Protein AF-A0A1M7J4L7-F1 (afdb_monomer_lite)

Organism: NCBI:txid1120996

pLDDT: mean 82.14, std 18.17, range [40.28, 96.0]

Secondary structure (DSSP, 8-state):
----TT------TTTPPPHHHHHHHHH-HHHHHHHHHS-HHHHHHHHHHHHT-SSHHHHHHHHHHHHHHHHTTTT-

Sequence (76 aa):
MSNVGGVTMSFTDNGELPVGFGMSLALDMKAMANFSALTDGKKEELVNYIKNSTTGYEAKERITEVVNRLHNDSFF

Foldseek 3Di:
DDDDPDDPQDDDPPPDARPLLVVLLVVPVQLVVLLVPDDPVVVVVLSVQLVPDPDPVSSNVSSVVSSVCSNVVVPD

Radius of gyration: 12.46 Å; chains: 1; bounding box: 37×22×24 Å

Structure (mmCIF, N/CA/C/O backbone):
data_AF-A0A1M7J4L7-F1
#
_entry.id   AF-A0A1M7J4L7-F1
#
loop_
_atom_site.group_PDB
_atom_site.id
_atom_site.type_symbol
_atom_site.label_atom_id
_atom_site.label_alt_id
_atom_site.label_comp_id
_atom_site.label_asym_id
_atom_site.label_entity_id
_atom_site.label_seq_id
_atom_site.pdbx_PDB_ins_code
_atom_site.Cartn_x
_atom_site.Cartn_y
_atom_site.Cartn_z
_atom_site.occupancy
_atom_site.B_iso_or_equiv
_atom_site.auth_seq_id
_atom_site.auth_comp_id
_atom_site.auth_asym_id
_atom_site.auth_atom_id
_atom_site.pdbx_PDB_model_num
ATOM 1 N N . MET A 1 1 ? -23.041 -7.335 5.432 1.00 48.03 1 MET A N 1
ATOM 2 C CA . MET A 1 1 ? -23.348 -5.891 5.350 1.00 48.03 1 MET A CA 1
ATOM 3 C C . MET A 1 1 ? -23.031 -5.280 6.706 1.00 48.03 1 MET A C 1
ATOM 5 O O . MET A 1 1 ? -23.832 -5.432 7.617 1.00 48.03 1 MET A O 1
ATOM 9 N N . SER A 1 2 ? -21.852 -4.680 6.874 1.00 43.47 2 SER A N 1
ATOM 10 C CA . SER A 1 2 ? -21.480 -4.009 8.127 1.00 43.47 2 SER A CA 1
ATOM 11 C C . SER A 1 2 ? -21.484 -2.507 7.886 1.00 43.47 2 SER A C 1
ATOM 13 O O . SER A 1 2 ? -20.753 -2.010 7.035 1.00 43.47 2 SER A O 1
ATOM 15 N N . ASN A 1 3 ? -22.373 -1.816 8.595 1.00 49.50 3 ASN A N 1
ATOM 16 C CA . ASN A 1 3 ? -22.574 -0.377 8.521 1.00 49.50 3 ASN A CA 1
ATOM 17 C C . ASN A 1 3 ? -21.694 0.289 9.588 1.00 49.50 3 ASN A C 1
ATOM 19 O O . ASN A 1 3 ? -21.934 0.105 10.780 1.00 49.50 3 ASN A O 1
ATOM 23 N N . VAL A 1 4 ? -20.679 1.043 9.164 1.00 54.97 4 VAL A N 1
ATOM 24 C CA . VAL A 1 4 ? -19.905 1.948 10.024 1.00 54.97 4 VAL A CA 1
ATOM 25 C C . VAL A 1 4 ? -20.034 3.341 9.417 1.00 54.97 4 VAL A C 1
ATOM 27 O O . VAL A 1 4 ? -19.870 3.514 8.212 1.00 54.97 4 VAL A O 1
ATOM 30 N N . GLY A 1 5 ? -20.427 4.306 10.246 1.00 51.06 5 GLY A N 1
ATOM 31 C CA . GLY A 1 5 ? -20.947 5.605 9.832 1.00 51.06 5 GLY A CA 1
ATOM 32 C C . GLY A 1 5 ? -20.121 6.359 8.783 1.00 51.06 5 GLY A C 1
ATOM 33 O O . GLY A 1 5 ? -18.906 6.499 8.886 1.00 51.06 5 GLY A O 1
ATOM 34 N N . GLY A 1 6 ? -20.840 6.922 7.810 1.00 52.66 6 GLY A N 1
ATOM 35 C CA . GLY A 1 6 ? -20.444 8.132 7.084 1.00 52.66 6 GLY A CA 1
ATOM 36 C C . GLY A 1 6 ? -19.575 7.966 5.839 1.00 52.66 6 GLY A C 1
ATOM 37 O O . GLY A 1 6 ? -19.490 8.913 5.065 1.00 52.66 6 GLY A O 1
ATOM 38 N N . VAL A 1 7 ? -18.981 6.799 5.587 1.00 46.75 7 VAL A N 1
ATOM 39 C CA . VAL A 1 7 ? -18.260 6.537 4.331 1.00 46.75 7 VAL A CA 1
ATOM 40 C C . VAL A 1 7 ? -18.616 5.136 3.856 1.00 46.75 7 VAL A C 1
ATOM 42 O O . VAL A 1 7 ? -18.132 4.145 4.397 1.00 46.75 7 VAL A O 1
ATOM 45 N N . THR A 1 8 ? -19.478 5.025 2.846 1.00 47.34 8 THR A N 1
ATOM 46 C CA . THR A 1 8 ? -19.685 3.755 2.144 1.00 47.34 8 THR A CA 1
ATOM 47 C C . THR A 1 8 ? -18.412 3.424 1.372 1.00 47.34 8 THR A C 1
ATOM 49 O O . THR A 1 8 ? -18.235 3.847 0.231 1.00 47.34 8 THR A O 1
ATOM 52 N N . MET A 1 9 ? -17.495 2.693 2.004 1.00 53.69 9 MET A N 1
ATOM 53 C CA . MET A 1 9 ? -16.396 2.050 1.298 1.00 53.69 9 MET A CA 1
ATOM 54 C C . MET A 1 9 ? -16.992 0.871 0.526 1.00 53.69 9 MET A C 1
ATOM 56 O O . MET A 1 9 ? -17.301 -0.173 1.096 1.00 53.69 9 MET A O 1
ATOM 60 N N . SER A 1 10 ? -17.248 1.090 -0.763 1.00 50.59 10 SER A N 1
ATOM 61 C CA . SER A 1 10 ? -17.727 0.048 -1.665 1.00 50.59 10 SER A CA 1
ATOM 62 C C . SER A 1 10 ? -16.554 -0.875 -1.979 1.00 50.59 10 SER A C 1
ATOM 64 O O . SER A 1 10 ? -15.618 -0.480 -2.670 1.00 50.59 10 SER A O 1
ATOM 66 N N . PHE A 1 11 ? -16.578 -2.083 -1.424 1.00 50.06 11 PHE A N 1
ATOM 67 C CA . PHE A 1 11 ? -15.677 -3.155 -1.823 1.00 50.06 11 PHE A CA 1
ATOM 68 C C . PHE A 1 11 ? -16.364 -3.923 -2.946 1.00 50.06 11 PHE A C 1
ATOM 70 O O . PHE A 1 11 ? -17.309 -4.670 -2.693 1.00 50.06 11 PHE A O 1
ATOM 77 N N . THR A 1 12 ? -15.938 -3.724 -4.190 1.00 42.72 12 THR A N 1
ATOM 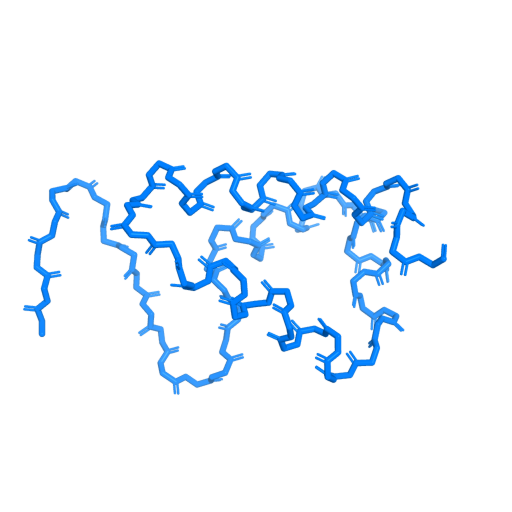78 C CA . THR A 1 12 ? -16.258 -4.692 -5.238 1.00 42.72 12 THR A CA 1
ATOM 79 C C . THR A 1 12 ? -15.363 -5.910 -5.022 1.00 42.72 12 THR A C 1
ATOM 81 O O . THR A 1 12 ? -14.139 -5.798 -4.945 1.00 42.72 12 THR A O 1
ATOM 84 N N . ASP A 1 13 ? -15.980 -7.078 -4.907 1.00 44.19 13 ASP A N 1
ATOM 85 C CA . ASP A 1 13 ? -15.382 -8.378 -4.567 1.00 44.19 13 ASP A CA 1
ATOM 86 C C . ASP A 1 13 ? -14.488 -8.973 -5.689 1.00 44.19 13 ASP A C 1
ATOM 88 O O . ASP A 1 13 ? -14.282 -10.176 -5.763 1.00 44.19 13 ASP A O 1
ATOM 92 N N . ASN A 1 14 ? -13.939 -8.143 -6.588 1.00 40.28 14 ASN A N 1
ATOM 93 C CA . ASN A 1 14 ? -13.295 -8.569 -7.843 1.00 40.28 14 ASN A CA 1
ATOM 94 C C . ASN A 1 14 ? -11.783 -8.284 -7.905 1.00 40.28 14 ASN A C 1
ATOM 96 O O . ASN A 1 14 ? -11.274 -7.854 -8.937 1.00 40.28 14 ASN A O 1
ATOM 100 N N . GLY A 1 15 ? -11.043 -8.456 -6.806 1.00 53.12 15 GLY A N 1
ATOM 101 C CA . GLY A 1 15 ? -9.596 -8.168 -6.805 1.00 53.12 15 GLY A CA 1
ATOM 102 C C . GLY A 1 15 ? -9.253 -6.692 -7.069 1.00 53.12 15 GLY A C 1
ATOM 103 O O . GLY A 1 15 ? -8.100 -6.357 -7.331 1.00 53.12 15 GLY A O 1
ATOM 104 N N . GLU A 1 16 ? -10.246 -5.803 -6.985 1.00 66.88 16 GLU A N 1
ATOM 105 C CA . GLU A 1 16 ? -10.081 -4.382 -7.261 1.00 66.88 16 GLU A CA 1
ATOM 106 C C . GLU A 1 16 ? -9.339 -3.681 -6.117 1.00 66.88 16 GLU A C 1
ATOM 108 O O . GLU A 1 16 ? -9.506 -3.979 -4.924 1.00 66.88 16 GLU A O 1
ATOM 113 N N . LEU A 1 17 ? -8.485 -2.737 -6.514 1.00 81.19 17 LEU A N 1
ATOM 114 C CA . LEU A 1 17 ? -7.789 -1.822 -5.619 1.00 81.19 17 LEU A CA 1
ATOM 115 C C . LEU A 1 17 ? -8.811 -1.096 -4.732 1.00 81.19 17 LEU A C 1
ATOM 117 O O . LEU A 1 17 ? -9.839 -0.649 -5.245 1.00 81.19 17 LEU A O 1
ATOM 121 N N . PRO A 1 18 ? -8.536 -0.910 -3.425 1.00 88.75 18 PRO A N 1
ATOM 122 C CA . PRO A 1 18 ? -9.350 -0.037 -2.592 1.00 88.75 18 PRO A CA 1
ATOM 123 C C . PRO A 1 18 ? -9.525 1.312 -3.293 1.00 88.75 18 PRO A C 1
ATOM 125 O O . PRO A 1 18 ? -8.538 1.917 -3.705 1.00 88.75 18 PRO A O 1
ATOM 128 N N . VAL A 1 19 ? -10.763 1.789 -3.436 1.00 89.00 19 VAL A N 1
ATOM 129 C CA . VAL A 1 19 ? -11.068 2.979 -4.251 1.00 89.00 19 VAL A CA 1
ATOM 130 C C . VAL A 1 19 ? -10.195 4.175 -3.860 1.00 89.00 19 VAL A C 1
ATOM 132 O O . VAL A 1 19 ? -9.602 4.817 -4.722 1.00 89.00 19 VAL A O 1
ATOM 135 N N . GLY A 1 20 ? -10.041 4.424 -2.555 1.00 91.00 20 GLY A N 1
ATOM 136 C CA .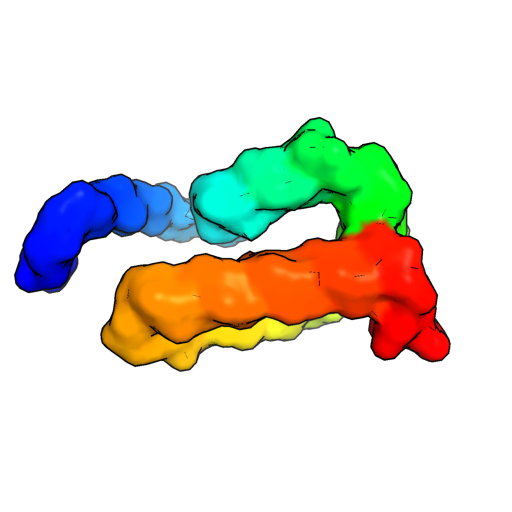 GLY A 1 20 ? -9.174 5.492 -2.052 1.00 91.00 20 GLY A CA 1
ATOM 137 C C . GLY A 1 20 ? -7.703 5.311 -2.437 1.00 91.00 20 GLY A C 1
ATOM 138 O O . GLY A 1 20 ? -7.039 6.287 -2.758 1.00 91.00 20 GLY A O 1
ATOM 139 N N . PHE A 1 21 ? -7.210 4.072 -2.484 1.00 94.12 21 PHE A N 1
ATOM 140 C CA . PHE A 1 21 ? -5.849 3.782 -2.929 1.00 94.12 21 PHE A CA 1
ATOM 141 C C . PHE A 1 21 ? -5.680 4.045 -4.429 1.00 94.12 21 PHE A C 1
ATOM 143 O O . PHE A 1 21 ? -4.750 4.742 -4.823 1.00 94.12 21 PHE A O 1
ATOM 150 N N . GLY A 1 22 ? -6.613 3.563 -5.258 1.00 92.56 22 GLY A N 1
ATOM 151 C CA . GLY A 1 22 ? -6.598 3.816 -6.702 1.00 92.56 22 GLY A CA 1
ATOM 152 C C . GLY A 1 22 ? -6.666 5.309 -7.041 1.00 92.56 22 GLY A C 1
ATOM 153 O O . GLY A 1 22 ? -5.918 5.784 -7.892 1.00 92.56 22 GLY A O 1
ATOM 154 N N . MET A 1 23 ? -7.498 6.068 -6.321 1.00 93.25 23 MET A N 1
ATOM 155 C CA . MET A 1 23 ? -7.571 7.526 -6.454 1.00 93.25 23 MET A CA 1
ATOM 156 C C . MET A 1 23 ? -6.256 8.207 -6.062 1.00 93.25 23 MET A C 1
ATOM 158 O O . MET A 1 23 ? -5.782 9.066 -6.798 1.00 93.25 23 MET A O 1
ATOM 162 N N . SER A 1 24 ? -5.641 7.825 -4.937 1.00 94.31 24 SER A N 1
ATOM 163 C CA . SER A 1 24 ? -4.364 8.408 -4.513 1.00 94.31 24 SER A CA 1
ATOM 164 C C . SER A 1 24 ? -3.225 8.109 -5.488 1.00 94.31 24 SER A C 1
ATOM 166 O O . SER A 1 24 ? -2.433 9.004 -5.767 1.00 94.31 24 SER A O 1
ATOM 168 N N . LEU A 1 25 ? -3.167 6.901 -6.059 1.00 94.44 25 LEU A N 1
ATOM 169 C CA . LEU A 1 25 ? -2.202 6.575 -7.114 1.00 94.44 25 LEU A CA 1
ATOM 170 C C . LEU A 1 25 ? -2.424 7.432 -8.365 1.00 94.44 25 LEU A C 1
ATOM 172 O O . LEU A 1 25 ? -1.466 7.947 -8.926 1.00 94.44 25 LEU A O 1
ATOM 176 N N . ALA A 1 26 ? -3.674 7.646 -8.779 1.00 93.25 26 ALA A N 1
ATOM 177 C CA . ALA A 1 26 ? -3.976 8.478 -9.944 1.00 93.25 26 ALA A CA 1
ATOM 178 C C . ALA A 1 26 ? -3.520 9.945 -9.787 1.00 93.25 26 ALA A C 1
ATOM 180 O O . ALA A 1 26 ? -3.291 10.623 -10.787 1.00 93.25 26 ALA A O 1
ATOM 181 N N . LEU A 1 27 ? -3.377 10.432 -8.549 1.00 95.31 27 LEU A N 1
ATOM 182 C CA . LEU A 1 27 ? -2.874 11.776 -8.240 1.00 95.31 27 LEU A CA 1
ATOM 183 C C . LEU A 1 27 ? -1.341 11.850 -8.150 1.00 95.31 27 LEU A C 1
ATOM 185 O O . LEU A 1 27 ? -0.787 12.948 -8.158 1.00 95.31 27 LEU A O 1
ATOM 189 N N . ASP A 1 28 ? -0.656 10.709 -8.081 1.00 96.00 28 ASP A N 1
ATOM 190 C CA . ASP A 1 28 ? 0.797 10.618 -7.976 1.00 96.00 28 ASP A CA 1
ATOM 191 C C . ASP A 1 28 ? 1.343 9.673 -9.051 1.00 96.00 28 ASP A C 1
ATOM 193 O O . ASP A 1 28 ? 1.490 8.463 -8.863 1.00 96.00 28 ASP A O 1
ATOM 197 N N . MET A 1 29 ? 1.680 10.257 -10.203 1.00 92.69 29 MET A N 1
ATOM 198 C CA . MET A 1 29 ? 2.207 9.522 -11.354 1.00 92.69 29 MET A CA 1
ATOM 199 C C . MET A 1 29 ? 3.443 8.678 -11.021 1.00 92.69 29 MET A C 1
ATOM 201 O O . MET A 1 29 ? 3.626 7.616 -11.616 1.00 92.69 29 MET A O 1
ATOM 205 N N . LYS A 1 30 ? 4.293 9.128 -10.087 1.00 94.56 30 LYS A N 1
ATOM 206 C CA . LYS A 1 30 ? 5.502 8.393 -9.702 1.00 94.56 30 LYS A CA 1
ATOM 207 C C . LYS A 1 30 ? 5.131 7.169 -8.875 1.00 94.56 30 LYS A C 1
ATOM 209 O O . LYS A 1 30 ? 5.568 6.064 -9.191 1.00 94.56 30 LYS A O 1
ATOM 214 N N . ALA A 1 31 ? 4.277 7.348 -7.868 1.00 95.12 31 ALA A N 1
ATOM 215 C CA . ALA A 1 31 ? 3.770 6.237 -7.074 1.00 95.12 31 ALA A CA 1
ATOM 216 C C . ALA A 1 31 ? 3.009 5.220 -7.942 1.00 95.12 31 ALA A C 1
ATOM 218 O O . ALA A 1 31 ? 3.183 4.018 -7.763 1.00 95.12 31 ALA A O 1
ATOM 219 N N . MET A 1 32 ? 2.219 5.682 -8.916 1.00 93.94 32 MET A N 1
ATOM 220 C CA . MET A 1 32 ? 1.499 4.821 -9.859 1.00 93.94 32 MET A CA 1
ATOM 221 C C . MET A 1 32 ? 2.440 4.020 -10.764 1.00 93.94 32 MET A C 1
ATOM 223 O O . MET A 1 32 ? 2.244 2.815 -10.924 1.00 93.94 32 MET A O 1
ATOM 227 N N . ALA A 1 33 ? 3.464 4.659 -11.337 1.00 94.06 33 ALA A N 1
ATOM 228 C CA . ALA A 1 33 ? 4.465 3.978 -12.154 1.00 94.06 33 ALA A CA 1
ATOM 229 C C . ALA A 1 33 ? 5.185 2.890 -11.343 1.00 94.06 33 ALA A C 1
ATOM 231 O O . ALA A 1 33 ? 5.224 1.732 -11.764 1.00 94.06 33 ALA A O 1
ATOM 232 N N . ASN A 1 34 ? 5.644 3.233 -10.139 1.00 93.81 34 ASN A N 1
ATOM 233 C CA . ASN A 1 34 ? 6.311 2.298 -9.238 1.00 93.81 34 ASN A CA 1
ATOM 234 C C . ASN A 1 34 ? 5.381 1.157 -8.814 1.00 93.81 34 ASN A C 1
ATOM 236 O O . ASN A 1 34 ? 5.775 -0.004 -8.860 1.00 93.81 34 ASN A O 1
ATOM 240 N N . PHE A 1 35 ? 4.117 1.454 -8.500 1.00 93.25 35 PHE A N 1
ATOM 241 C CA . PHE A 1 35 ? 3.113 0.435 -8.196 1.00 93.25 35 PHE A CA 1
ATOM 242 C C . PHE A 1 35 ? 2.885 -0.513 -9.376 1.00 93.25 35 PHE A C 1
ATOM 244 O O . PHE A 1 35 ? 2.817 -1.725 -9.189 1.00 93.25 35 PHE A O 1
ATOM 251 N N . SER A 1 36 ? 2.794 0.015 -10.600 1.00 91.44 36 SER A N 1
ATOM 252 C CA . SER A 1 36 ? 2.587 -0.793 -11.807 1.00 91.44 36 SER A CA 1
ATOM 253 C C . SER A 1 36 ? 3.744 -1.758 -12.085 1.00 91.44 36 SER A C 1
ATOM 255 O O . SER A 1 36 ? 3.497 -2.868 -12.562 1.00 91.44 36 SER A O 1
ATOM 257 N N . ALA A 1 37 ? 4.968 -1.365 -11.716 1.00 93.44 37 ALA A N 1
ATOM 258 C CA . ALA A 1 37 ? 6.192 -2.141 -11.894 1.00 93.44 37 ALA A CA 1
ATOM 259 C C . ALA A 1 37 ? 6.374 -3.260 -10.851 1.00 93.44 37 ALA A C 1
ATOM 261 O O . ALA A 1 37 ? 7.194 -4.155 -11.052 1.00 93.44 37 ALA A O 1
ATOM 262 N N . LEU A 1 38 ? 5.613 -3.241 -9.751 1.00 90.62 38 LEU A N 1
ATOM 263 C CA . LEU A 1 38 ? 5.640 -4.310 -8.754 1.00 90.62 38 LEU A CA 1
ATOM 264 C C . LEU A 1 38 ? 5.115 -5.634 -9.325 1.00 90.62 38 LEU A C 1
ATOM 266 O O . LEU A 1 38 ? 4.218 -5.667 -10.174 1.00 90.62 38 LEU A O 1
ATOM 270 N N . THR A 1 39 ? 5.628 -6.739 -8.786 1.00 92.06 39 THR A N 1
ATOM 271 C CA . THR A 1 39 ? 5.067 -8.072 -9.029 1.00 92.06 39 THR A CA 1
ATOM 272 C C . THR A 1 39 ? 3.657 -8.175 -8.452 1.00 92.06 39 THR A C 1
ATOM 274 O O . THR A 1 39 ? 3.315 -7.480 -7.492 1.00 92.06 39 THR A O 1
ATOM 277 N N . ASP A 1 40 ? 2.843 -9.078 -8.996 1.00 88.00 40 ASP A N 1
ATOM 278 C CA . ASP A 1 40 ? 1.461 -9.260 -8.537 1.00 88.00 40 ASP A CA 1
AT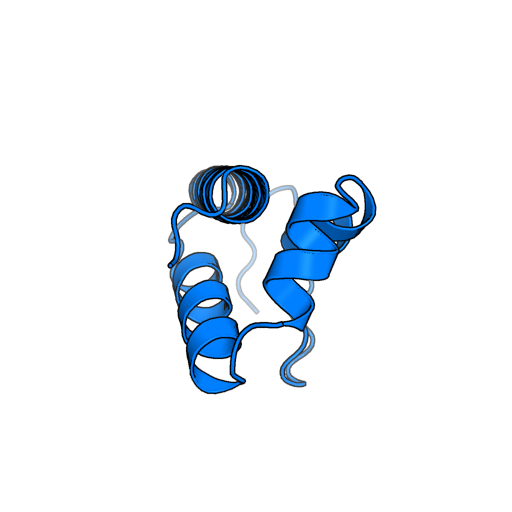OM 279 C C . ASP A 1 40 ? 1.389 -9.622 -7.047 1.00 88.00 40 ASP A C 1
ATOM 281 O O . ASP A 1 40 ? 0.575 -9.058 -6.323 1.00 88.00 40 ASP A O 1
ATOM 285 N N . GLY A 1 41 ? 2.323 -10.443 -6.551 1.00 90.38 41 GLY A N 1
ATOM 286 C CA . GLY A 1 41 ? 2.411 -10.765 -5.122 1.00 90.38 41 GLY A CA 1
ATOM 287 C C . GLY A 1 41 ? 2.713 -9.548 -4.238 1.00 90.38 41 GLY A C 1
ATOM 288 O O . GLY A 1 41 ? 2.166 -9.430 -3.145 1.00 90.38 41 GLY A O 1
ATOM 289 N N . LYS A 1 42 ? 3.530 -8.595 -4.711 1.00 90.94 42 LYS A N 1
ATOM 290 C CA . LYS A 1 42 ? 3.788 -7.346 -3.976 1.00 90.94 42 LYS A CA 1
ATOM 291 C C . LYS A 1 42 ? 2.601 -6.394 -4.030 1.00 90.94 42 LYS A C 1
ATOM 293 O O . LYS A 1 42 ? 2.276 -5.778 -3.020 1.00 90.94 42 LYS A O 1
ATOM 298 N N . LYS A 1 43 ? 1.917 -6.304 -5.172 1.00 91.31 43 LYS A N 1
ATOM 299 C CA . LYS A 1 43 ? 0.660 -5.548 -5.287 1.00 91.31 43 LYS A CA 1
ATOM 300 C C . LYS A 1 43 ? -0.392 -6.099 -4.325 1.00 91.31 43 LYS A C 1
ATOM 302 O O . LYS A 1 43 ? -1.026 -5.323 -3.613 1.00 91.31 43 LYS A O 1
ATOM 307 N N . GLU A 1 44 ? -0.529 -7.421 -4.258 1.00 92.25 44 GLU A N 1
ATOM 308 C CA . GLU A 1 44 ? -1.439 -8.104 -3.341 1.00 92.25 44 GLU A CA 1
ATOM 309 C C . GLU A 1 44 ? -1.075 -7.847 -1.871 1.00 92.25 44 GLU A C 1
ATOM 311 O O . GLU A 1 44 ? -1.955 -7.508 -1.083 1.00 92.25 44 GLU A O 1
ATOM 316 N N . GLU A 1 45 ? 0.207 -7.920 -1.501 1.00 92.25 45 GLU A N 1
ATOM 317 C CA . GLU A 1 45 ? 0.682 -7.619 -0.142 1.00 92.25 45 GLU A CA 1
ATOM 318 C C . GLU A 1 45 ? 0.277 -6.203 0.303 1.00 92.25 45 GLU A C 1
ATOM 320 O O . GLU A 1 45 ? -0.271 -6.025 1.393 1.00 92.25 45 GLU A O 1
ATOM 325 N N . LEU A 1 46 ? 0.469 -5.199 -0.560 1.00 92.56 46 LEU A N 1
ATOM 326 C CA . LEU A 1 46 ? 0.091 -3.810 -0.274 1.00 92.56 46 LEU A CA 1
ATOM 327 C C . LEU A 1 46 ? -1.424 -3.632 -0.162 1.00 92.56 46 LEU A C 1
ATOM 329 O O . LEU A 1 46 ? -1.913 -2.955 0.745 1.00 92.56 46 LEU A O 1
ATOM 333 N N . VAL A 1 47 ? -2.182 -4.255 -1.063 1.00 91.62 47 VAL A N 1
ATOM 334 C CA . VAL A 1 47 ? -3.646 -4.207 -1.028 1.00 91.62 47 VAL A CA 1
ATOM 335 C C . VAL A 1 47 ? -4.181 -4.878 0.234 1.00 91.62 47 VAL A C 1
ATOM 337 O O . VAL A 1 47 ? -5.064 -4.322 0.888 1.00 91.62 47 VAL A O 1
ATOM 340 N N . ASN A 1 48 ? -3.627 -6.026 0.622 1.00 92.88 48 ASN A N 1
ATOM 341 C CA . ASN A 1 48 ? -4.004 -6.733 1.841 1.00 92.88 48 ASN A CA 1
ATOM 342 C C . ASN A 1 48 ? -3.617 -5.940 3.094 1.00 92.88 48 ASN A C 1
ATOM 344 O O . ASN A 1 48 ? -4.413 -5.866 4.030 1.00 92.88 48 ASN A O 1
ATOM 348 N N . TYR A 1 49 ? -2.456 -5.279 3.104 1.00 93.19 49 TYR A N 1
ATOM 349 C CA . TYR A 1 49 ? -2.081 -4.361 4.181 1.00 93.19 49 TYR A CA 1
ATOM 350 C C . TYR A 1 49 ? -3.127 -3.257 4.363 1.00 93.19 49 TYR A C 1
ATOM 352 O O . TYR A 1 49 ? -3.579 -3.023 5.481 1.00 93.19 49 TYR A O 1
ATOM 360 N N . ILE A 1 50 ? -3.586 -2.629 3.279 1.00 91.75 50 ILE A N 1
ATOM 361 C CA . ILE A 1 50 ? -4.623 -1.592 3.350 1.00 91.75 50 ILE A CA 1
ATOM 362 C C . ILE A 1 50 ? -5.965 -2.184 3.808 1.00 91.75 50 ILE A C 1
ATOM 364 O O . ILE A 1 50 ? -6.606 -1.621 4.691 1.00 91.75 50 ILE A O 1
ATOM 368 N N . LYS A 1 51 ? -6.383 -3.332 3.256 1.00 89.19 51 LYS A N 1
ATOM 369 C CA . LYS A 1 51 ? -7.670 -3.982 3.574 1.00 89.19 51 LYS A CA 1
ATOM 370 C C . LYS A 1 51 ? -7.768 -4.471 5.019 1.00 89.19 51 LYS A C 1
ATOM 372 O O . LYS A 1 51 ? -8.851 -4.442 5.590 1.00 89.19 51 LYS A O 1
ATOM 377 N N . ASN A 1 52 ? -6.651 -4.867 5.625 1.00 92.00 52 ASN A N 1
ATOM 378 C CA . ASN A 1 52 ? -6.594 -5.326 7.015 1.00 92.00 52 ASN A CA 1
ATOM 379 C C . ASN A 1 52 ? -6.668 -4.179 8.046 1.00 92.00 52 ASN A C 1
ATOM 381 O O . ASN A 1 52 ? -6.244 -4.353 9.190 1.00 92.00 52 ASN A O 1
ATOM 385 N N . SER A 1 53 ? -7.117 -2.984 7.656 1.00 90.44 53 SER A N 1
ATOM 386 C CA . SER A 1 53 ? -7.399 -1.886 8.582 1.00 90.44 53 SER A CA 1
ATOM 387 C C . SER A 1 53 ? -8.701 -2.133 9.347 1.00 90.44 53 SER A C 1
ATOM 389 O O . SER A 1 53 ? -9.703 -2.539 8.762 1.00 90.44 53 SER A O 1
ATOM 391 N N . THR A 1 54 ? -8.718 -1.805 10.633 1.00 85.00 54 THR A N 1
ATOM 392 C CA . THR A 1 54 ? -9.870 -1.965 11.531 1.00 85.00 54 THR A CA 1
ATOM 393 C C . THR A 1 54 ? -10.849 -0.794 11.425 1.00 85.00 54 THR A C 1
ATOM 395 O O . THR A 1 54 ? -12.039 -0.939 11.698 1.00 85.00 54 THR A O 1
ATOM 398 N N . THR A 1 55 ? -10.362 0.389 11.032 1.00 90.31 55 THR A N 1
ATOM 399 C CA . THR A 1 55 ? -11.166 1.617 10.924 1.00 90.31 55 THR A CA 1
ATOM 400 C C . THR A 1 55 ? -10.909 2.349 9.610 1.00 90.31 55 THR A C 1
ATOM 402 O O . THR A 1 55 ? -9.846 2.214 9.008 1.00 90.31 55 THR A O 1
ATOM 405 N N . GLY A 1 56 ? -11.854 3.193 9.183 1.00 85.94 56 GLY A N 1
ATOM 406 C CA .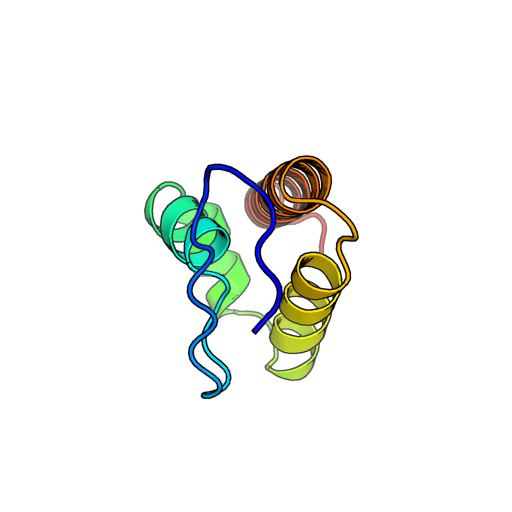 GLY A 1 56 ? -11.668 4.038 7.996 1.00 85.94 56 GLY A CA 1
ATOM 407 C C . GLY A 1 56 ? -10.528 5.057 8.139 1.00 85.94 56 GLY A C 1
ATOM 408 O O . GLY A 1 56 ? -9.887 5.395 7.146 1.00 85.94 56 GLY A O 1
ATOM 409 N N . TYR A 1 57 ? -10.239 5.514 9.364 1.00 90.44 57 TYR A N 1
ATOM 410 C CA . TYR A 1 57 ? -9.078 6.367 9.636 1.00 90.44 57 TYR A CA 1
ATOM 411 C C . TYR A 1 57 ? -7.774 5.605 9.387 1.00 90.44 57 TYR A C 1
ATOM 413 O O . TYR A 1 57 ? -6.928 6.059 8.625 1.00 90.44 57 TYR A O 1
ATOM 421 N N . GLU A 1 58 ? -7.661 4.399 9.942 1.00 91.06 58 GLU A N 1
ATOM 422 C CA . GLU A 1 58 ? -6.505 3.533 9.724 1.00 91.06 58 GLU A CA 1
ATOM 423 C C . GLU A 1 58 ? -6.332 3.165 8.244 1.00 91.06 58 GLU A C 1
ATOM 425 O O . GLU A 1 58 ? -5.215 3.199 7.736 1.00 91.06 58 GLU A O 1
ATOM 430 N N . ALA A 1 59 ? -7.423 2.890 7.522 1.00 91.25 59 ALA A N 1
ATOM 431 C CA . ALA A 1 59 ? -7.375 2.648 6.081 1.00 91.25 59 ALA A CA 1
ATOM 432 C C . ALA A 1 59 ? -6.739 3.831 5.333 1.00 91.25 59 ALA A C 1
ATOM 434 O O . ALA A 1 59 ? -5.883 3.642 4.472 1.00 91.25 59 ALA A O 1
ATOM 435 N N . LYS A 1 60 ? -7.131 5.062 5.685 1.00 92.94 60 LYS A N 1
ATOM 436 C CA . LYS A 1 60 ? -6.604 6.289 5.077 1.00 92.94 60 LYS A CA 1
ATOM 437 C C . LYS A 1 60 ? -5.120 6.502 5.389 1.00 92.94 60 LYS A C 1
ATOM 439 O O . LYS A 1 60 ? -4.362 6.860 4.486 1.00 92.94 60 LYS A O 1
ATOM 444 N N . GLU A 1 61 ? -4.705 6.269 6.632 1.00 95.81 61 GLU A N 1
ATOM 445 C CA . GLU A 1 61 ? -3.295 6.350 7.034 1.00 95.81 61 GLU A CA 1
ATOM 446 C C . GLU A 1 61 ? -2.452 5.322 6.268 1.00 95.81 61 GLU A C 1
ATOM 448 O O . GLU A 1 61 ? -1.447 5.686 5.661 1.00 95.81 61 GLU A O 1
ATOM 453 N N . ARG A 1 62 ? -2.910 4.064 6.178 1.00 95.31 62 ARG A N 1
ATOM 454 C CA . ARG A 1 62 ? -2.214 3.005 5.426 1.00 95.31 62 ARG A CA 1
ATOM 455 C C . ARG A 1 62 ? -2.131 3.305 3.928 1.00 95.31 62 ARG A C 1
ATOM 457 O O . ARG A 1 62 ? -1.089 3.074 3.325 1.00 95.31 62 ARG A O 1
ATOM 464 N N . ILE A 1 63 ? -3.188 3.855 3.323 1.00 95.25 63 ILE A N 1
ATOM 465 C CA . ILE A 1 63 ? -3.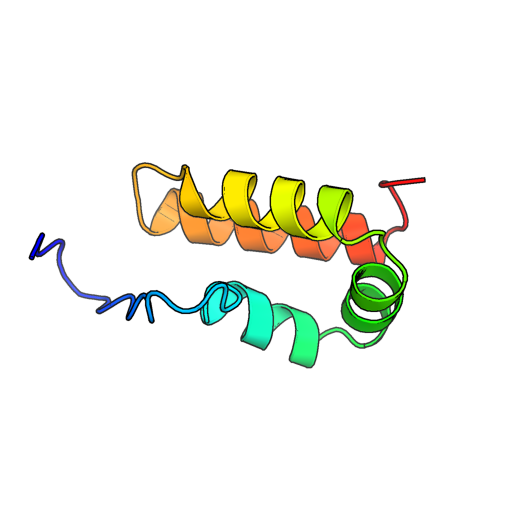151 4.326 1.925 1.00 95.25 63 ILE A CA 1
ATOM 466 C C . ILE A 1 63 ? -2.066 5.392 1.755 1.00 95.25 63 ILE A C 1
ATOM 468 O O . ILE A 1 63 ? -1.245 5.294 0.844 1.00 95.25 63 ILE A O 1
ATOM 472 N N . THR A 1 64 ? -2.046 6.387 2.643 1.00 95.62 64 THR A N 1
ATOM 473 C CA . THR A 1 64 ? -1.081 7.494 2.594 1.00 95.62 64 THR A CA 1
ATOM 474 C C . THR A 1 64 ? 0.349 6.982 2.752 1.00 95.62 64 THR A C 1
ATOM 476 O O . THR A 1 64 ? 1.234 7.366 1.990 1.00 95.62 64 THR A O 1
ATOM 479 N N . GLU A 1 65 ? 0.575 6.066 3.693 1.00 95.25 65 GLU A N 1
ATOM 480 C CA . GLU A 1 65 ? 1.867 5.420 3.908 1.00 95.25 65 GLU A CA 1
ATOM 481 C C . GLU A 1 65 ? 2.344 4.671 2.658 1.00 95.25 65 GLU A C 1
ATOM 483 O O . GLU A 1 65 ? 3.464 4.890 2.196 1.00 95.25 65 GLU A O 1
ATOM 488 N N . VAL A 1 66 ? 1.497 3.813 2.080 1.00 94.94 66 VAL A N 1
ATOM 489 C CA . VAL A 1 66 ? 1.854 3.017 0.899 1.00 94.94 66 VAL A CA 1
ATOM 490 C C . VAL A 1 66 ? 2.170 3.921 -0.292 1.00 94.94 66 VAL A C 1
ATOM 492 O O . VAL A 1 66 ? 3.188 3.717 -0.948 1.00 94.94 66 VAL A O 1
ATOM 495 N N . VAL A 1 67 ? 1.356 4.948 -0.549 1.00 95.81 67 VAL A N 1
ATOM 496 C CA . VAL A 1 67 ? 1.597 5.907 -1.641 1.00 95.81 67 VAL A CA 1
ATOM 497 C C . VAL A 1 67 ? 2.907 6.662 -1.428 1.00 95.81 67 VAL A C 1
ATOM 499 O O . VAL A 1 67 ? 3.717 6.734 -2.348 1.00 95.81 67 VAL A O 1
ATOM 502 N N . ASN A 1 68 ? 3.181 7.136 -0.210 1.00 95.75 68 ASN A N 1
ATOM 503 C CA . ASN A 1 68 ? 4.443 7.805 0.106 1.00 95.75 68 ASN A CA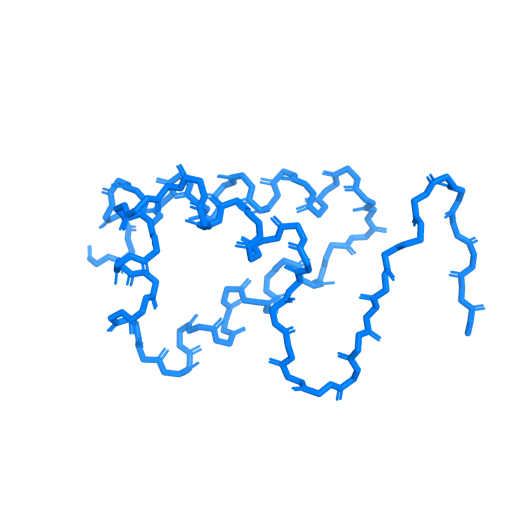 1
ATOM 504 C C . ASN A 1 68 ? 5.649 6.881 -0.092 1.00 95.75 68 ASN A C 1
ATOM 506 O O . ASN A 1 68 ? 6.674 7.301 -0.627 1.00 95.75 68 ASN A O 1
ATOM 510 N N . ARG A 1 69 ? 5.551 5.616 0.318 1.00 94.31 69 ARG A N 1
ATOM 511 C CA . ARG A 1 69 ? 6.633 4.643 0.128 1.00 94.31 69 ARG A CA 1
ATOM 512 C C . ARG A 1 69 ? 6.852 4.322 -1.355 1.00 94.31 69 ARG A C 1
ATOM 514 O O . ARG A 1 69 ? 7.999 4.217 -1.777 1.00 94.31 69 ARG A O 1
ATOM 521 N N . LEU A 1 70 ? 5.782 4.236 -2.152 1.00 94.81 70 LEU A N 1
ATOM 522 C CA . LEU A 1 70 ? 5.854 4.064 -3.607 1.00 94.81 70 LEU A CA 1
ATOM 523 C C . LEU A 1 70 ? 6.488 5.286 -4.276 1.00 94.81 70 LEU A C 1
ATOM 525 O O . LEU A 1 70 ? 7.354 5.131 -5.130 1.00 94.81 70 LEU A O 1
ATOM 529 N N . HIS A 1 71 ? 6.112 6.495 -3.858 1.00 95.12 71 HIS A N 1
ATOM 530 C CA . HIS A 1 71 ? 6.692 7.740 -4.356 1.00 95.12 71 HIS A CA 1
ATOM 531 C C . HIS A 1 71 ? 8.195 7.837 -4.063 1.00 95.12 71 HIS A C 1
ATOM 533 O O . HIS A 1 71 ? 8.981 8.263 -4.910 1.00 95.12 71 HIS A O 1
ATOM 539 N N . ASN A 1 72 ? 8.613 7.445 -2.860 1.00 93.31 72 ASN A N 1
ATOM 540 C CA . ASN A 1 72 ? 10.009 7.512 -2.422 1.00 93.31 72 ASN A CA 1
ATOM 541 C C . ASN A 1 72 ? 10.842 6.289 -2.829 1.00 93.31 72 ASN A C 1
ATOM 543 O O . ASN A 1 72 ? 11.997 6.194 -2.428 1.00 93.31 72 ASN A O 1
ATOM 547 N N . ASP A 1 73 ? 10.270 5.368 -3.610 1.00 81.06 73 ASP A N 1
ATOM 548 C CA . ASP A 1 73 ? 10.927 4.140 -4.074 1.00 81.06 73 ASP A CA 1
ATOM 549 C C . ASP A 1 73 ? 11.442 3.236 -2.937 1.00 81.06 73 ASP A C 1
ATOM 551 O O . ASP A 1 73 ? 12.322 2.405 -3.113 1.00 81.06 73 ASP A O 1
ATOM 555 N N . SER A 1 74 ? 10.876 3.374 -1.736 1.00 75.12 74 SER A N 1
ATOM 556 C CA . SER A 1 74 ? 11.371 2.725 -0.511 1.00 75.12 74 SER A CA 1
ATOM 557 C C . SER A 1 74 ? 10.920 1.263 -0.362 1.00 75.12 74 SER A C 1
ATOM 559 O O . SER A 1 74 ? 10.916 0.722 0.744 1.00 75.12 74 SER A O 1
ATOM 561 N N . PHE A 1 75 ? 10.465 0.641 -1.450 1.00 64.56 75 PHE A N 1
ATOM 562 C CA . PHE A 1 75 ? 10.062 -0.768 -1.503 1.00 64.56 75 PHE A CA 1
ATOM 563 C C . PHE A 1 75 ? 11.113 -1.671 -2.172 1.00 64.56 75 PHE A C 1
ATOM 565 O O . PHE A 1 75 ? 10.894 -2.885 -2.206 1.00 64.56 75 PHE A O 1
ATOM 572 N N . PHE A 1 76 ? 12.216 -1.095 -2.669 1.00 51.38 76 PHE A N 1
ATOM 573 C CA . PHE A 1 76 ? 13.306 -1.778 -3.372 1.00 51.38 76 PHE A CA 1
ATOM 574 C C . PHE A 1 76 ? 14.614 -1.756 -2.578 1.00 51.38 76 PHE A C 1
ATOM 576 O O . PHE A 1 76 ? 14.925 -0.708 -1.966 1.00 51.38 76 PHE A O 1
#